Protein AF-A0A9D1GMZ9-F1 (afdb_monomer)

Structure (mmCIF, N/CA/C/O backbone):
data_AF-A0A9D1GMZ9-F1
#
_entry.id   AF-A0A9D1GMZ9-F1
#
loop_
_atom_site.group_PDB
_atom_site.id
_atom_site.type_symbol
_atom_site.label_atom_id
_atom_site.label_alt_id
_atom_site.label_comp_id
_atom_site.label_asym_id
_atom_site.label_entity_id
_atom_site.label_seq_id
_atom_site.pdbx_PDB_ins_code
_atom_site.Cartn_x
_atom_site.Cartn_y
_atom_site.Cartn_z
_atom_site.occupancy
_atom_site.B_iso_or_equiv
_atom_site.auth_seq_id
_atom_site.auth_comp_id
_atom_site.auth_asym_id
_atom_site.auth_atom_id
_atom_site.pdbx_PDB_model_num
ATOM 1 N N . MET A 1 1 ? 9.161 -14.771 -21.599 1.00 28.20 1 MET A N 1
ATOM 2 C CA . MET A 1 1 ? 7.718 -14.508 -21.400 1.00 28.20 1 MET A CA 1
ATOM 3 C C . MET A 1 1 ? 7.621 -14.020 -19.972 1.00 28.20 1 MET A C 1
ATOM 5 O O . MET A 1 1 ? 7.915 -14.810 -19.090 1.00 28.20 1 MET A O 1
ATOM 9 N N . ILE A 1 2 ? 7.397 -12.722 -19.760 1.00 29.70 2 ILE A N 1
ATOM 10 C CA . ILE A 1 2 ? 7.429 -12.129 -18.417 1.00 29.70 2 ILE A CA 1
ATOM 11 C C . ILE A 1 2 ? 6.260 -12.721 -17.637 1.00 29.70 2 ILE A C 1
ATOM 13 O O . ILE A 1 2 ? 5.105 -12.529 -18.015 1.00 29.70 2 ILE A O 1
ATOM 17 N N . LYS A 1 3 ? 6.568 -13.497 -16.604 1.00 34.81 3 LYS A N 1
ATOM 18 C CA . LYS A 1 3 ? 5.578 -13.982 -15.656 1.00 34.81 3 LYS A CA 1
ATOM 19 C C . LYS A 1 3 ? 5.470 -12.945 -14.537 1.00 34.81 3 LYS A C 1
ATOM 21 O O . LYS A 1 3 ? 6.472 -12.409 -14.068 1.00 34.81 3 LYS A O 1
ATOM 26 N N . THR A 1 4 ? 4.244 -12.568 -14.199 1.00 39.19 4 THR A N 1
ATOM 27 C CA . THR A 1 4 ? 3.963 -11.463 -13.281 1.00 39.19 4 THR A CA 1
ATOM 28 C C . THR A 1 4 ? 3.458 -12.016 -11.955 1.00 39.19 4 THR A C 1
ATOM 30 O O . THR A 1 4 ? 2.268 -12.330 -11.825 1.00 39.19 4 THR A O 1
ATOM 33 N N . LEU A 1 5 ? 4.332 -12.083 -10.949 1.00 45.47 5 LEU A N 1
ATOM 34 C CA . LEU A 1 5 ? 3.940 -12.473 -9.599 1.00 45.47 5 LEU A CA 1
ATOM 35 C C . LEU A 1 5 ? 3.398 -11.257 -8.857 1.00 45.47 5 LEU A C 1
ATOM 37 O O . LEU A 1 5 ? 4.082 -10.269 -8.622 1.00 45.47 5 LEU A O 1
ATOM 41 N N . LEU A 1 6 ? 2.140 -11.360 -8.467 1.00 42.34 6 LEU A N 1
ATOM 42 C CA . LEU A 1 6 ? 1.590 -10.544 -7.405 1.00 42.34 6 LEU A CA 1
ATOM 43 C C . LEU A 1 6 ? 1.647 -11.422 -6.164 1.00 42.34 6 LEU A C 1
ATOM 45 O O . LEU A 1 6 ? 0.920 -12.412 -6.072 1.00 42.34 6 LEU A O 1
ATOM 49 N N . LYS A 1 7 ? 2.549 -11.105 -5.237 1.00 42.84 7 LYS A N 1
ATOM 50 C CA . LYS A 1 7 ? 2.539 -11.758 -3.928 1.00 42.84 7 LYS A CA 1
ATOM 51 C C . LYS A 1 7 ? 1.500 -11.040 -3.081 1.00 42.84 7 LYS A C 1
ATOM 53 O O . LYS A 1 7 ? 1.809 -10.063 -2.406 1.00 42.84 7 LYS A O 1
ATOM 58 N N . ILE A 1 8 ? 0.261 -11.523 -3.143 1.00 39.78 8 ILE A N 1
ATOM 59 C CA . ILE A 1 8 ? -0.758 -11.168 -2.160 1.00 39.78 8 ILE A CA 1
ATOM 60 C C . ILE A 1 8 ? -0.439 -11.975 -0.909 1.00 39.78 8 ILE A C 1
ATOM 62 O O . ILE A 1 8 ? -0.833 -13.130 -0.771 1.00 39.78 8 ILE A O 1
ATOM 66 N N . ALA A 1 9 ? 0.301 -11.383 0.010 1.00 41.88 9 ALA A N 1
ATOM 67 C CA . ALA A 1 9 ? 0.231 -11.833 1.382 1.00 41.88 9 ALA A CA 1
ATOM 68 C C . ALA A 1 9 ? -0.863 -10.996 2.037 1.00 41.88 9 ALA A C 1
ATOM 70 O O . ALA A 1 9 ? -0.595 -9.967 2.655 1.00 41.88 9 ALA A O 1
ATOM 71 N N . VAL A 1 10 ? -2.120 -11.434 1.872 1.00 39.12 10 VAL A N 1
ATOM 72 C CA . VAL A 1 10 ? -3.189 -10.967 2.756 1.00 39.12 10 VAL A CA 1
ATOM 73 C C . VAL A 1 10 ? -2.700 -11.330 4.142 1.00 39.12 10 VAL A C 1
ATOM 75 O O . VAL A 1 10 ? -2.550 -12.510 4.468 1.00 39.12 10 VAL A O 1
ATOM 78 N N . ALA A 1 11 ? -2.341 -10.324 4.927 1.00 39.12 11 ALA A N 1
ATOM 79 C CA . ALA A 1 11 ? -1.897 -10.523 6.282 1.00 39.12 11 ALA A CA 1
ATOM 80 C C . ALA A 1 11 ? -3.118 -10.936 7.116 1.00 39.12 11 ALA A C 1
ATOM 82 O O . ALA A 1 11 ? -3.593 -10.208 7.975 1.00 39.12 11 ALA A O 1
ATOM 83 N N . VAL A 1 12 ? -3.533 -12.197 6.976 1.00 41.31 12 VAL A N 1
ATOM 84 C CA . VAL A 1 12 ? -4.265 -12.934 8.016 1.00 41.31 12 VAL A CA 1
ATOM 85 C C . VAL A 1 12 ? -3.439 -12.948 9.326 1.00 41.31 12 VAL A C 1
ATOM 87 O O . VAL A 1 12 ? -3.916 -13.321 10.394 1.00 41.31 12 VAL A O 1
ATOM 90 N N . ALA A 1 13 ? -2.197 -12.450 9.291 1.00 40.03 13 ALA A N 1
ATOM 91 C CA . ALA A 1 13 ? -1.394 -12.092 10.448 1.00 40.03 13 ALA A CA 1
ATOM 92 C C . ALA A 1 13 ? -2.031 -11.028 11.365 1.00 40.03 13 ALA A C 1
ATOM 94 O O . ALA A 1 13 ? -1.629 -10.977 12.528 1.00 40.03 13 ALA A O 1
ATOM 95 N N . ALA A 1 14 ? -3.038 -10.257 10.929 1.00 40.44 14 ALA A N 1
ATOM 96 C CA . ALA A 1 14 ? -3.791 -9.394 11.845 1.00 40.44 14 ALA A CA 1
ATOM 97 C C . ALA A 1 14 ? -4.569 -10.199 12.908 1.00 40.44 14 ALA A C 1
ATOM 99 O O . ALA A 1 14 ? -4.792 -9.698 14.004 1.00 40.44 14 ALA A O 1
ATOM 100 N N . VAL A 1 15 ? -4.912 -11.468 12.640 1.00 44.78 15 VAL A N 1
ATOM 101 C CA . VAL A 1 15 ? -5.595 -12.338 13.616 1.00 44.78 15 VAL A CA 1
ATOM 102 C C . VAL A 1 15 ? -4.604 -13.178 14.434 1.00 44.78 15 VAL A C 1
ATOM 104 O O . VAL A 1 15 ? -4.833 -13.414 15.617 1.00 44.78 15 VAL A O 1
ATOM 107 N N . PHE A 1 16 ? -3.475 -13.603 13.850 1.00 37.03 16 PHE A N 1
ATOM 108 C CA . PHE A 1 16 ? -2.564 -14.564 14.498 1.00 37.03 16 PHE A CA 1
ATOM 109 C C . PHE A 1 16 ? -1.350 -13.958 15.221 1.00 37.03 16 PHE A C 1
ATOM 111 O O . PHE A 1 16 ? -0.757 -14.641 16.054 1.00 37.03 16 PHE A O 1
ATOM 118 N N . SER A 1 17 ? -0.972 -12.700 14.954 1.00 36.84 17 SER A N 1
ATOM 119 C CA . SER A 1 17 ? 0.139 -12.034 15.670 1.00 36.84 17 SER A CA 1
ATOM 120 C C . SER A 1 17 ? -0.303 -11.223 16.897 1.00 36.84 17 SER A C 1
ATOM 122 O O . SER A 1 17 ? 0.537 -10.757 17.673 1.00 36.84 17 SER A O 1
ATOM 124 N N . LEU A 1 18 ? -1.615 -11.136 17.150 1.00 45.75 18 LEU A N 1
ATOM 125 C CA . LEU A 1 18 ? -2.177 -10.637 18.402 1.00 45.75 18 LEU A CA 1
ATOM 126 C C . LEU A 1 18 ? -1.974 -11.685 19.502 1.00 45.75 18 LEU A C 1
ATOM 128 O O . LEU A 1 18 ? -2.886 -12.413 19.889 1.00 45.75 18 LEU A O 1
ATOM 132 N N . ASN A 1 19 ? -0.763 -11.749 20.053 1.00 40.25 19 ASN A N 1
ATOM 133 C CA . ASN A 1 19 ? -0.569 -12.289 21.392 1.00 40.25 19 ASN A CA 1
ATOM 134 C C . ASN A 1 19 ? -1.420 -11.456 22.360 1.00 40.25 19 ASN A C 1
ATOM 136 O O . ASN A 1 19 ? -0.950 -10.449 22.876 1.00 40.25 19 ASN A O 1
ATOM 140 N N . SER A 1 20 ? -2.666 -11.859 22.621 1.00 43.62 20 SER A N 1
ATOM 141 C CA . SER A 1 20 ? -3.483 -11.459 23.783 1.00 43.62 20 SER A CA 1
ATOM 142 C C . SER A 1 20 ? -3.715 -9.958 24.052 1.00 43.62 20 SER A C 1
ATOM 144 O O . SER A 1 20 ? -4.357 -9.624 25.044 1.00 43.62 20 SER A O 1
ATOM 146 N N . CYS A 1 21 ? -3.243 -9.042 23.205 1.00 54.50 21 CYS A N 1
ATOM 147 C CA . CYS A 1 21 ? -3.464 -7.609 23.367 1.00 54.50 21 CYS A CA 1
ATOM 148 C C . CYS A 1 21 ? -4.838 -7.227 22.808 1.00 54.50 21 CYS A C 1
ATOM 150 O O . CYS A 1 21 ? -4.968 -6.726 21.695 1.00 54.50 21 CYS A O 1
ATOM 152 N N . ASP A 1 22 ? -5.850 -7.473 23.639 1.00 65.50 22 ASP A N 1
ATOM 153 C CA . ASP A 1 22 ? -6.999 -6.583 23.800 1.00 65.50 22 ASP A CA 1
ATOM 154 C C . ASP A 1 22 ? -7.799 -6.336 22.501 1.00 65.50 22 ASP A C 1
ATOM 156 O O . ASP A 1 22 ? -8.014 -5.201 22.076 1.00 65.50 22 ASP A O 1
ATOM 160 N N . MET A 1 23 ? -8.258 -7.418 21.854 1.00 70.88 23 MET A N 1
ATOM 161 C CA . MET A 1 23 ? -9.197 -7.338 20.717 1.00 70.88 23 MET A CA 1
ATOM 162 C C . MET A 1 23 ? -10.473 -6.545 21.059 1.00 70.88 23 MET A C 1
ATOM 164 O O . MET A 1 23 ? -11.048 -5.899 20.185 1.00 70.88 23 MET A O 1
ATOM 168 N N . ASP A 1 24 ? -10.857 -6.531 22.337 1.00 78.62 24 ASP A N 1
ATOM 169 C CA . ASP A 1 24 ? -12.006 -5.791 22.866 1.00 78.62 24 ASP A CA 1
ATOM 170 C C . ASP A 1 24 ? -11.681 -4.327 23.217 1.00 78.62 24 ASP A C 1
ATOM 172 O O . ASP A 1 24 ? -12.562 -3.589 23.664 1.00 78.62 24 ASP A O 1
ATOM 176 N N . MET A 1 25 ? -10.432 -3.871 23.038 1.00 83.69 25 MET A N 1
ATOM 177 C CA . MET A 1 25 ? -10.045 -2.500 23.367 1.00 83.69 25 MET A CA 1
ATOM 178 C C . MET A 1 25 ? -10.856 -1.520 22.527 1.00 83.69 25 MET A C 1
ATOM 180 O O . MET A 1 25 ? -10.694 -1.422 21.309 1.00 83.69 25 MET A O 1
ATOM 184 N N . TYR A 1 26 ? -11.720 -0.771 23.201 1.00 88.50 26 TYR A N 1
ATOM 185 C CA . TYR A 1 26 ? -12.546 0.236 22.565 1.00 88.50 26 TYR A CA 1
ATOM 186 C C . TYR A 1 26 ? -11.765 1.540 22.395 1.00 88.50 26 TYR A C 1
ATOM 188 O O . TYR A 1 26 ? -11.188 2.065 23.352 1.00 88.50 26 TYR A O 1
ATOM 196 N N . GLY A 1 27 ? -11.764 2.093 21.189 1.00 89.94 27 GLY A N 1
ATOM 197 C CA . GLY A 1 27 ? -11.071 3.338 20.891 1.00 89.94 27 GLY A CA 1
ATOM 198 C C . GLY A 1 27 ? -11.323 3.823 19.473 1.00 89.94 27 GLY A C 1
ATOM 199 O O . GLY A 1 27 ? -12.097 3.230 18.727 1.00 89.94 27 GLY A O 1
ATOM 200 N N . THR A 1 28 ? -10.660 4.919 19.116 1.00 92.50 28 THR A N 1
ATOM 201 C CA . THR A 1 28 ? -10.584 5.380 17.729 1.00 92.50 28 THR A CA 1
ATOM 202 C C . THR A 1 28 ? -9.282 4.884 17.119 1.00 92.50 28 THR A C 1
ATOM 204 O O . THR A 1 28 ? -8.206 5.104 17.681 1.00 92.50 28 THR A O 1
ATOM 207 N N . TYR A 1 29 ? -9.406 4.225 15.976 1.00 89.69 29 TYR A N 1
ATOM 208 C CA . TYR A 1 29 ? -8.326 3.686 15.171 1.00 89.69 29 TYR A CA 1
ATOM 209 C C . TYR A 1 29 ? -8.256 4.460 13.864 1.00 89.69 29 TYR A C 1
ATOM 211 O O . TYR A 1 29 ? -9.282 4.713 13.240 1.00 89.69 29 TYR A O 1
ATOM 219 N N . THR A 1 30 ? -7.054 4.847 13.464 1.00 91.19 30 THR A N 1
ATOM 220 C CA . THR A 1 30 ? -6.781 5.573 12.223 1.00 91.19 30 THR A CA 1
ATOM 221 C C . THR A 1 30 ? -6.057 4.660 11.252 1.00 91.19 30 THR A C 1
ATOM 223 O O . THR A 1 30 ? -5.102 3.988 11.651 1.00 91.19 30 THR A O 1
ATOM 226 N N . PHE A 1 31 ? -6.462 4.679 9.991 1.00 88.69 31 PHE A N 1
ATOM 227 C CA . PHE A 1 31 ? -5.824 3.923 8.923 1.00 88.69 31 PHE A CA 1
ATOM 228 C C . PHE A 1 31 ? -4.919 4.844 8.117 1.00 88.69 31 PHE A C 1
ATOM 230 O O . PHE A 1 31 ? -5.287 5.973 7.796 1.00 88.69 31 PHE A O 1
ATOM 237 N N . SER A 1 32 ? -3.719 4.363 7.824 1.00 87.94 32 SER A N 1
ATOM 238 C CA . SER A 1 32 ? -2.746 5.047 6.989 1.00 87.94 32 SER A CA 1
ATOM 239 C C . SER A 1 32 ? -2.201 4.105 5.932 1.00 87.94 32 SER A C 1
ATOM 241 O O . SER A 1 32 ? -2.067 2.896 6.138 1.00 87.94 32 SER A O 1
ATOM 243 N N . HIS A 1 33 ? -1.868 4.685 4.790 1.00 87.00 33 HIS A N 1
ATOM 244 C CA . HIS A 1 33 ? -1.317 3.980 3.648 1.00 87.00 33 HIS A CA 1
ATOM 245 C C . HIS A 1 33 ? 0.160 4.333 3.530 1.00 87.00 33 HIS A C 1
ATOM 247 O O . HIS A 1 33 ? 0.559 5.474 3.769 1.00 87.00 33 HIS A O 1
ATOM 253 N N . SER A 1 34 ? 0.988 3.359 3.182 1.00 85.25 34 SER A N 1
ATOM 254 C CA . SER A 1 34 ? 2.386 3.606 2.857 1.00 85.25 34 SER A CA 1
ATOM 255 C C . SER A 1 34 ? 2.788 2.836 1.616 1.00 85.25 34 SER A C 1
ATOM 257 O O . SER A 1 34 ? 2.431 1.674 1.437 1.00 85.25 34 SER A O 1
ATOM 259 N N . ILE A 1 35 ? 3.535 3.511 0.750 1.00 87.12 35 ILE A N 1
ATOM 260 C CA . ILE A 1 35 ? 4.098 2.938 -0.465 1.00 87.12 35 ILE A CA 1
ATOM 261 C C . ILE A 1 35 ? 5.610 3.040 -0.350 1.00 87.12 35 ILE A C 1
ATOM 263 O O . ILE A 1 35 ? 6.154 4.100 -0.048 1.00 87.12 35 ILE A O 1
ATOM 267 N N . VAL A 1 36 ? 6.284 1.917 -0.555 1.00 87.06 36 VAL A N 1
ATOM 268 C CA . VAL A 1 36 ? 7.737 1.811 -0.494 1.00 87.06 36 VAL A CA 1
ATOM 269 C C . VAL A 1 36 ? 8.228 1.282 -1.826 1.00 87.06 36 VAL A C 1
ATOM 271 O O . VAL A 1 36 ? 7.947 0.141 -2.191 1.00 87.06 36 VAL A O 1
ATOM 274 N N . TYR A 1 37 ? 8.979 2.114 -2.536 1.00 87.38 37 TYR A N 1
ATOM 275 C CA . TYR A 1 37 ? 9.753 1.711 -3.698 1.00 87.38 37 TYR A CA 1
ATOM 276 C C . TYR A 1 37 ? 11.156 1.288 -3.258 1.00 87.38 37 TYR A C 1
ATOM 278 O O . TYR A 1 37 ? 11.806 1.999 -2.488 1.00 87.38 37 TYR A O 1
ATOM 286 N N . SER A 1 38 ? 11.625 0.124 -3.705 1.00 84.12 38 SER A N 1
ATOM 287 C CA . SER A 1 38 ? 12.927 -0.402 -3.290 1.00 84.12 38 SER A CA 1
ATOM 288 C C . SER A 1 38 ? 13.643 -1.154 -4.405 1.00 84.12 38 SER A C 1
ATOM 290 O O . SER A 1 38 ? 13.024 -1.901 -5.160 1.00 84.12 38 SER A O 1
ATOM 292 N N . HIS A 1 39 ? 14.967 -1.018 -4.425 1.00 81.06 39 HIS A N 1
ATOM 293 C CA . HIS A 1 39 ? 15.870 -1.764 -5.294 1.00 81.06 39 HIS A CA 1
ATOM 294 C C . HIS A 1 39 ? 16.397 -3.008 -4.555 1.00 81.06 39 HIS A C 1
ATOM 296 O O . HIS A 1 39 ? 16.933 -2.905 -3.453 1.00 81.06 39 HIS A O 1
ATOM 302 N N . LEU A 1 40 ? 16.221 -4.189 -5.145 1.00 72.56 40 LEU A N 1
ATOM 303 C CA . LEU A 1 40 ? 16.450 -5.510 -4.549 1.00 72.56 40 LEU A CA 1
ATOM 304 C C . LEU A 1 40 ? 17.911 -5.982 -4.577 1.00 72.56 40 LEU A C 1
ATOM 306 O O . LEU A 1 40 ? 18.230 -6.987 -3.944 1.00 72.56 40 LEU A O 1
ATOM 310 N N . SER A 1 41 ? 18.798 -5.323 -5.322 1.00 64.12 41 SER A N 1
ATOM 311 C CA . SER A 1 41 ? 20.237 -5.619 -5.321 1.00 64.12 41 SER A CA 1
ATOM 312 C C . SER A 1 41 ? 21.037 -4.415 -4.822 1.00 64.12 41 SER A C 1
ATOM 314 O O . SER A 1 41 ? 21.092 -3.361 -5.459 1.00 64.12 41 SER A O 1
ATOM 316 N N . GLU A 1 42 ? 21.681 -4.572 -3.665 1.00 51.53 42 GLU A N 1
ATOM 317 C CA . GLU A 1 42 ? 22.753 -3.679 -3.231 1.00 51.53 42 GLU A CA 1
ATOM 318 C C . GLU A 1 42 ? 24.015 -4.018 -4.038 1.00 51.53 42 GLU A C 1
ATOM 320 O O . GLU A 1 42 ? 24.700 -4.996 -3.748 1.00 51.53 42 GLU A O 1
ATOM 325 N N . GLY A 1 43 ? 24.321 -3.224 -5.069 1.00 52.88 43 GLY A N 1
ATOM 326 C CA . GLY A 1 43 ? 25.618 -3.283 -5.751 1.00 52.88 43 GLY A CA 1
ATOM 327 C C . GLY A 1 43 ? 25.576 -3.561 -7.256 1.00 52.88 43 GLY A C 1
ATOM 328 O O . GLY A 1 43 ? 25.747 -4.684 -7.705 1.00 52.88 43 GLY A O 1
ATOM 329 N N . GLN A 1 44 ? 25.505 -2.466 -8.013 1.00 52.12 44 GLN A N 1
ATOM 330 C CA . GLN A 1 44 ? 26.254 -2.193 -9.253 1.00 52.12 44 GLN A CA 1
ATOM 331 C C . GLN A 1 44 ? 25.826 -2.723 -10.633 1.00 52.12 44 GLN A C 1
ATOM 333 O O . GLN A 1 44 ? 26.300 -2.130 -11.600 1.00 52.12 44 GLN A O 1
ATOM 338 N N . GLU A 1 45 ? 24.905 -3.670 -10.804 1.00 54.34 45 GLU A N 1
ATOM 339 C CA . GLU A 1 45 ? 24.341 -3.944 -12.145 1.00 54.34 45 GLU A CA 1
ATOM 340 C C . GLU A 1 45 ? 22.862 -3.541 -12.205 1.00 54.34 45 GLU A C 1
ATOM 342 O O . GLU A 1 45 ? 22.053 -4.014 -11.413 1.00 54.34 45 GLU A O 1
ATOM 347 N N . GLY A 1 46 ? 22.528 -2.608 -13.108 1.00 57.16 46 GLY A N 1
ATOM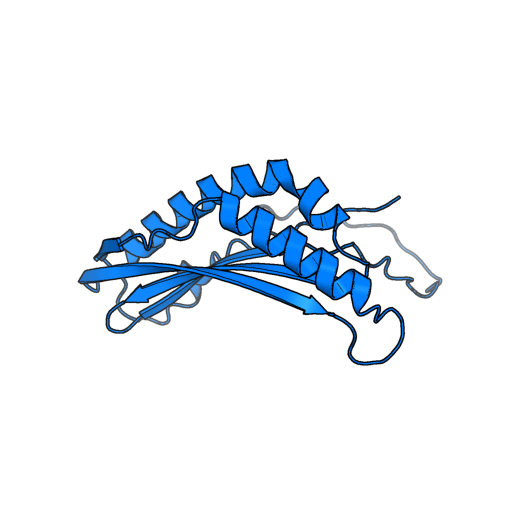 348 C CA . GLY A 1 46 ? 21.154 -2.135 -13.344 1.00 57.16 46 GLY A CA 1
ATOM 349 C C . GLY A 1 46 ? 20.765 -0.800 -12.693 1.00 57.16 46 GLY A C 1
ATOM 350 O O . GLY A 1 46 ? 19.688 -0.294 -12.985 1.00 57.16 46 GLY A O 1
ATOM 351 N N . TYR A 1 47 ? 21.633 -0.183 -11.876 1.00 64.06 47 TYR A N 1
ATOM 352 C CA . TYR A 1 47 ? 21.353 1.134 -11.282 1.00 64.06 47 TYR A CA 1
ATOM 353 C C . TYR A 1 47 ? 21.400 2.241 -12.346 1.00 64.06 47 TYR A C 1
ATOM 355 O O . TYR A 1 47 ? 22.453 2.822 -12.623 1.00 64.06 47 TYR A O 1
ATOM 363 N N . ASP A 1 48 ? 20.247 2.539 -12.936 1.00 77.50 48 ASP A N 1
ATOM 364 C CA . ASP A 1 48 ? 20.036 3.712 -13.775 1.00 77.50 48 ASP A CA 1
ATOM 365 C C . ASP A 1 48 ? 19.244 4.758 -12.990 1.00 77.50 48 ASP A C 1
ATOM 367 O O . ASP A 1 48 ? 18.039 4.643 -12.765 1.00 77.50 48 ASP A O 1
ATOM 371 N N . LYS A 1 49 ? 19.947 5.814 -12.576 1.00 79.75 49 LYS A N 1
ATOM 372 C CA . LYS A 1 49 ? 19.363 6.920 -11.818 1.00 79.75 49 LYS A CA 1
ATOM 373 C C . LYS A 1 49 ? 18.177 7.567 -12.548 1.00 79.75 49 LYS A C 1
ATOM 375 O O . LYS A 1 49 ? 17.212 7.939 -11.890 1.00 79.75 49 LYS A O 1
ATOM 380 N N . ASN A 1 50 ? 18.237 7.695 -13.875 1.00 84.50 50 ASN A N 1
ATOM 381 C CA . ASN A 1 50 ? 17.170 8.346 -14.638 1.00 84.50 50 ASN A CA 1
ATOM 382 C C . ASN A 1 50 ? 15.914 7.469 -14.686 1.00 84.50 50 ASN A C 1
ATOM 384 O O . ASN A 1 50 ? 14.803 7.984 -14.592 1.00 84.50 50 ASN A O 1
ATOM 388 N N . HIS A 1 51 ? 16.093 6.149 -14.807 1.00 86.25 51 HIS A N 1
ATOM 389 C CA . HIS A 1 51 ? 14.997 5.181 -14.729 1.00 86.25 51 HIS A CA 1
ATOM 390 C C . HIS A 1 51 ? 14.344 5.187 -13.343 1.00 86.25 51 HIS A C 1
ATOM 392 O O . HIS A 1 51 ? 13.122 5.247 -13.245 1.00 86.25 51 HIS A O 1
ATOM 398 N N . ILE A 1 52 ? 15.148 5.200 -12.276 1.00 84.19 52 ILE A N 1
ATOM 399 C CA . ILE A 1 52 ? 14.665 5.248 -10.888 1.00 84.19 52 ILE A CA 1
ATOM 400 C C . ILE A 1 52 ? 13.842 6.513 -10.622 1.00 84.19 52 ILE A C 1
ATOM 402 O O . ILE A 1 52 ? 12.757 6.421 -10.054 1.00 84.19 52 ILE A O 1
ATOM 406 N N . GLU A 1 53 ? 14.336 7.685 -11.034 1.00 86.25 53 GLU A N 1
ATOM 407 C CA . GLU A 1 53 ? 13.611 8.951 -10.865 1.00 86.25 53 GLU A CA 1
ATOM 408 C C . GLU A 1 53 ? 12.288 8.932 -11.648 1.00 86.25 53 GLU A C 1
ATOM 410 O O . GLU A 1 53 ? 11.237 9.194 -11.067 1.00 86.25 53 GLU A O 1
ATOM 415 N N . ALA A 1 54 ? 12.309 8.518 -12.920 1.00 88.38 54 ALA A N 1
ATOM 416 C CA . ALA A 1 54 ? 11.101 8.429 -13.743 1.00 88.38 54 ALA A CA 1
ATOM 417 C C . ALA A 1 54 ? 10.071 7.425 -13.193 1.00 88.38 54 ALA A C 1
ATOM 419 O O . ALA A 1 54 ? 8.868 7.687 -13.212 1.00 88.38 54 ALA A O 1
ATOM 420 N N . THR A 1 55 ? 10.537 6.285 -12.682 1.00 87.88 55 THR A N 1
ATOM 421 C CA . THR A 1 55 ? 9.686 5.254 -12.075 1.00 87.88 55 THR A CA 1
ATOM 422 C C . THR A 1 55 ? 9.074 5.751 -10.771 1.00 87.88 55 THR A C 1
ATOM 424 O O . THR A 1 55 ? 7.871 5.597 -10.571 1.00 87.88 55 THR A O 1
ATOM 427 N N . SER A 1 56 ? 9.862 6.411 -9.914 1.00 86.50 56 SER A N 1
ATOM 428 C CA . SER A 1 56 ? 9.362 7.026 -8.679 1.00 86.50 56 SER A CA 1
ATOM 429 C C . SER A 1 56 ? 8.286 8.069 -8.977 1.00 86.50 56 SER A C 1
ATOM 431 O O . SER A 1 56 ? 7.211 8.002 -8.392 1.00 86.50 56 SER A O 1
ATOM 433 N N . GLU A 1 57 ? 8.518 8.971 -9.936 1.00 90.19 57 GLU A N 1
ATOM 434 C CA . GLU A 1 57 ? 7.533 9.982 -10.347 1.00 90.19 57 GLU A CA 1
ATOM 435 C C . GLU A 1 57 ? 6.244 9.350 -10.902 1.00 90.19 57 GLU A C 1
ATOM 437 O O . GLU A 1 57 ? 5.137 9.795 -10.588 1.00 90.19 57 GLU A O 1
ATOM 442 N N . ALA A 1 58 ? 6.364 8.294 -11.714 1.00 90.38 58 ALA A N 1
ATOM 443 C CA . ALA A 1 58 ? 5.215 7.587 -12.275 1.00 90.38 58 ALA A CA 1
ATOM 444 C C . ALA A 1 58 ? 4.388 6.867 -11.197 1.00 90.38 58 ALA A C 1
ATOM 446 O O . ALA A 1 58 ? 3.154 6.899 -11.250 1.00 90.38 58 ALA A O 1
ATOM 447 N N . LEU A 1 59 ? 5.051 6.246 -10.216 1.00 89.12 59 LEU A N 1
ATOM 448 C CA . LEU A 1 59 ? 4.400 5.597 -9.079 1.00 89.12 59 LEU A CA 1
ATOM 449 C C . LEU A 1 59 ? 3.753 6.631 -8.151 1.00 89.12 59 LEU A C 1
ATOM 451 O O . LEU A 1 59 ? 2.588 6.469 -7.799 1.00 89.12 59 LEU A O 1
ATOM 455 N N . GLU A 1 60 ? 4.453 7.713 -7.803 1.00 87.56 60 GLU A N 1
ATOM 456 C CA . GLU A 1 60 ? 3.907 8.809 -6.989 1.00 87.56 60 GLU A CA 1
ATOM 457 C C . GLU A 1 60 ? 2.649 9.402 -7.621 1.00 87.56 60 GLU A C 1
ATOM 459 O O . GLU A 1 60 ? 1.640 9.581 -6.940 1.00 87.56 60 GLU A O 1
ATOM 464 N N . LYS A 1 61 ? 2.672 9.641 -8.936 1.00 89.25 61 LYS A N 1
ATOM 465 C CA . LYS A 1 61 ? 1.496 10.117 -9.662 1.00 89.25 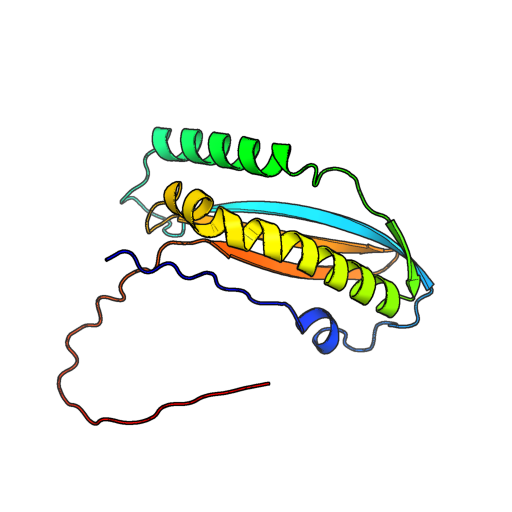61 LYS A CA 1
ATOM 466 C C . LYS A 1 61 ? 0.348 9.107 -9.613 1.00 89.25 61 LYS A C 1
ATOM 468 O O . LYS A 1 61 ? -0.771 9.491 -9.289 1.00 89.25 61 LYS A O 1
ATOM 473 N N . TYR A 1 62 ? 0.618 7.838 -9.924 1.00 88.25 62 TYR A N 1
ATOM 474 C CA . TYR A 1 62 ? -0.400 6.785 -9.923 1.00 88.25 62 TYR A CA 1
ATOM 475 C C . TYR A 1 62 ? -1.075 6.645 -8.553 1.00 88.25 62 TYR A C 1
ATOM 477 O O . TYR A 1 62 ? -2.299 6.669 -8.458 1.00 88.25 62 TYR A O 1
ATOM 485 N N . PHE A 1 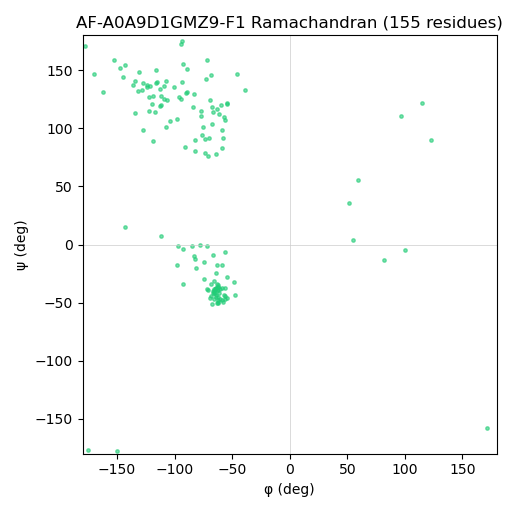63 ? -0.289 6.552 -7.479 1.00 85.25 63 PHE A N 1
ATOM 486 C CA . PHE A 1 63 ? -0.838 6.390 -6.137 1.00 85.25 63 PHE A CA 1
ATOM 487 C C . PHE A 1 63 ? -1.461 7.672 -5.574 1.00 85.25 63 PHE A C 1
ATOM 489 O O . PHE A 1 63 ? -2.425 7.579 -4.816 1.00 85.25 63 PHE A O 1
ATOM 496 N N . GLY A 1 64 ? -0.969 8.853 -5.963 1.00 82.38 64 GLY A N 1
ATOM 497 C CA . GLY A 1 64 ? -1.586 10.132 -5.605 1.00 82.38 64 GLY A CA 1
ATOM 498 C C . GLY A 1 64 ? -2.968 10.331 -6.238 1.00 82.38 64 GLY A C 1
ATOM 499 O O . GLY A 1 64 ? -3.845 10.935 -5.629 1.00 82.38 64 GLY A O 1
ATOM 500 N N . GLU A 1 65 ? -3.205 9.780 -7.433 1.00 82.81 65 GLU A N 1
ATOM 501 C CA . GLU A 1 65 ? -4.517 9.816 -8.102 1.00 82.81 65 GLU A CA 1
ATOM 502 C C . GLU A 1 65 ? -5.548 8.856 -7.479 1.00 82.81 65 GLU A C 1
ATOM 504 O O . GLU A 1 65 ? -6.745 9.005 -7.719 1.00 82.81 65 GLU A O 1
ATOM 509 N N . LEU A 1 66 ? -5.122 7.892 -6.655 1.00 74.50 66 LEU A N 1
ATOM 510 C CA . LEU A 1 66 ? -6.024 6.940 -5.995 1.00 74.50 66 LEU A CA 1
ATOM 511 C C . LEU A 1 66 ? -6.754 7.517 -4.771 1.00 74.50 66 LEU A C 1
ATOM 513 O O . LEU A 1 66 ? -7.540 6.793 -4.157 1.00 74.50 66 LEU A O 1
ATOM 517 N N . GLU A 1 67 ? -6.508 8.789 -4.426 1.00 68.75 67 GLU A N 1
ATOM 518 C CA . GLU A 1 67 ? -7.116 9.496 -3.285 1.00 68.75 67 GLU A CA 1
ATOM 519 C C . GLU A 1 67 ? -6.992 8.711 -1.962 1.00 68.75 67 GLU A C 1
ATOM 521 O O . GLU A 1 67 ? -7.866 8.744 -1.100 1.00 68.75 67 GLU A O 1
ATOM 526 N N . LEU A 1 68 ? -5.870 8.007 -1.778 1.00 72.00 68 LEU A N 1
ATOM 527 C CA . LEU A 1 68 ? -5.556 7.254 -0.554 1.00 72.00 68 LEU A CA 1
ATOM 528 C C . LEU A 1 68 ? -5.218 8.170 0.639 1.00 72.00 68 LEU A C 1
ATOM 530 O O . LEU A 1 68 ? -4.925 7.687 1.727 1.00 72.00 68 LEU A O 1
ATOM 534 N N . ASP A 1 69 ? -5.221 9.486 0.436 1.00 60.22 69 ASP A N 1
ATOM 535 C CA . ASP A 1 69 ? -4.725 10.473 1.394 1.00 60.22 69 ASP A CA 1
ATOM 536 C C . ASP A 1 69 ? -5.739 10.864 2.470 1.00 60.22 69 ASP A C 1
ATOM 538 O O . ASP A 1 69 ? -5.361 11.544 3.425 1.00 60.22 69 ASP A O 1
ATOM 542 N N . GLU A 1 70 ? -7.009 10.460 2.362 1.00 63.72 70 GLU A N 1
ATOM 543 C CA . GLU A 1 70 ? -7.968 10.726 3.432 1.00 63.72 70 GLU A CA 1
ATOM 544 C C . GLU A 1 70 ? -7.744 9.749 4.597 1.00 63.72 70 GLU A C 1
ATOM 546 O O . GLU A 1 70 ? -8.026 8.554 4.469 1.00 63.72 70 GLU A O 1
ATOM 551 N N . PRO A 1 71 ? -7.252 10.222 5.763 1.00 64.69 71 PRO A N 1
ATOM 552 C CA . PRO A 1 71 ? -7.043 9.355 6.908 1.00 64.69 71 PRO A CA 1
ATOM 553 C C . PRO A 1 71 ? -8.400 8.878 7.420 1.00 64.69 71 PRO A C 1
ATOM 555 O O . PRO A 1 71 ? -9.136 9.607 8.091 1.00 64.69 71 PRO A O 1
ATOM 558 N N . MET A 1 72 ? -8.739 7.629 7.116 1.00 82.25 72 MET A N 1
ATOM 559 C CA . MET A 1 72 ? -9.970 7.037 7.614 1.00 82.25 72 MET A CA 1
ATOM 560 C C . MET A 1 72 ? -9.826 6.732 9.094 1.00 82.25 72 MET A C 1
ATOM 562 O O . MET A 1 72 ? -8.775 6.303 9.573 1.00 82.25 72 MET A O 1
ATOM 566 N N . SER A 1 73 ? -10.912 6.939 9.826 1.00 89.19 73 SER A N 1
ATOM 567 C CA . SER A 1 73 ? -10.978 6.636 11.247 1.00 89.19 73 SER A CA 1
ATOM 568 C C . SER A 1 73 ? -12.185 5.762 11.537 1.00 89.19 73 SER A C 1
ATOM 570 O O . SER A 1 73 ? -13.273 6.008 11.022 1.00 89.19 73 SER A O 1
ATOM 572 N N . PHE A 1 74 ? -12.000 4.779 12.406 1.00 90.12 74 PHE A N 1
ATOM 573 C CA . PHE A 1 74 ? -13.057 3.914 12.909 1.00 90.12 74 PHE A CA 1
ATOM 574 C C . PHE A 1 74 ? -13.080 3.976 14.435 1.00 90.12 74 PHE A C 1
ATOM 576 O O . PHE A 1 74 ? -12.031 3.903 15.074 1.00 90.12 74 PHE A O 1
ATOM 583 N N . THR A 1 75 ? -14.264 4.094 15.034 1.00 92.69 75 THR A N 1
ATOM 584 C CA . THR A 1 75 ? -14.429 4.030 16.491 1.00 92.69 75 THR A CA 1
ATOM 585 C C . THR A 1 75 ? -15.195 2.771 16.859 1.00 92.69 75 THR A C 1
ATOM 587 O O . THR A 1 75 ? -16.347 2.613 16.468 1.00 92.69 75 THR A O 1
ATOM 590 N N . GLY A 1 76 ? -14.567 1.906 17.647 1.00 91.06 76 GLY A N 1
ATOM 591 C CA . GLY A 1 76 ? -15.129 0.629 18.064 1.00 91.06 76 GLY A CA 1
ATOM 592 C C . GLY A 1 76 ? -14.085 -0.210 18.780 1.00 91.06 76 GLY A C 1
ATOM 593 O O . GLY A 1 76 ? -13.101 0.322 19.300 1.00 91.06 76 GLY A O 1
ATOM 594 N N . THR A 1 77 ? -14.292 -1.518 18.815 1.00 89.62 77 THR A N 1
ATOM 595 C CA . THR A 1 77 ? -13.283 -2.459 19.308 1.00 89.62 77 THR A CA 1
ATOM 596 C C . THR A 1 77 ? -12.122 -2.592 18.322 1.00 89.62 77 THR A C 1
ATOM 598 O O . THR A 1 77 ? -12.251 -2.315 17.128 1.00 89.62 77 THR A O 1
ATOM 601 N N . HIS A 1 78 ? -10.970 -3.040 18.817 1.00 86.19 78 HIS A N 1
ATOM 602 C CA . HIS A 1 78 ? -9.799 -3.317 17.989 1.00 86.19 78 HIS A CA 1
ATOM 603 C C . HIS A 1 78 ? -10.107 -4.366 16.907 1.00 86.19 78 HIS A C 1
ATOM 605 O O . HIS A 1 78 ? -9.650 -4.236 15.773 1.00 86.19 78 HIS A O 1
ATOM 611 N N . TYR A 1 79 ? -10.919 -5.372 17.241 1.00 84.25 79 TYR A N 1
ATOM 612 C CA . TYR A 1 79 ? -11.382 -6.388 16.299 1.00 84.25 79 TYR A CA 1
ATOM 613 C C . TYR A 1 79 ? -12.242 -5.803 15.174 1.00 84.25 79 TYR A C 1
ATOM 615 O O . TYR A 1 79 ? -11.961 -6.047 14.003 1.00 84.25 79 TYR A O 1
ATOM 623 N N . GLU A 1 80 ? -13.253 -4.998 15.512 1.00 87.69 80 GLU A N 1
ATOM 624 C CA . GLU A 1 80 ? -14.107 -4.337 14.515 1.00 87.69 80 GLU A CA 1
ATOM 625 C C . GLU A 1 80 ? -13.299 -3.377 13.634 1.00 87.69 80 GL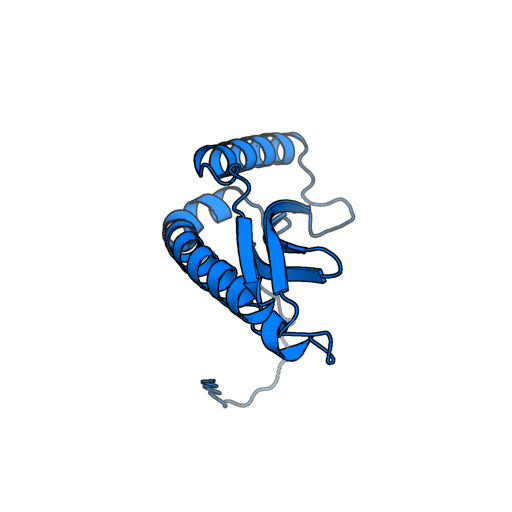U A C 1
ATOM 627 O O . GLU A 1 80 ? -13.529 -3.306 12.431 1.00 87.69 80 GLU A O 1
ATOM 632 N N . ALA A 1 81 ? -12.305 -2.688 14.202 1.00 89.12 81 ALA A N 1
ATOM 633 C CA . ALA A 1 81 ? -11.398 -1.842 13.436 1.00 89.12 81 ALA A CA 1
ATOM 634 C C . ALA A 1 81 ? -10.550 -2.660 12.447 1.00 89.12 81 ALA A C 1
ATOM 636 O O . ALA A 1 81 ? -10.417 -2.282 11.286 1.00 89.12 81 ALA A O 1
ATOM 637 N N . ALA A 1 82 ? -10.014 -3.808 12.871 1.00 85.31 82 ALA A N 1
ATOM 638 C CA . ALA A 1 82 ? -9.267 -4.693 11.981 1.00 85.31 82 ALA A CA 1
ATOM 639 C C . ALA A 1 82 ? -10.149 -5.255 10.850 1.00 85.31 82 ALA A C 1
ATOM 641 O O . ALA A 1 82 ? -9.696 -5.318 9.708 1.00 85.31 82 ALA A O 1
ATOM 642 N N . GLN A 1 83 ? -11.407 -5.612 11.142 1.00 84.38 83 GLN A N 1
ATOM 643 C CA . GLN A 1 83 ? -12.383 -6.017 10.123 1.00 84.38 83 GLN A CA 1
ATOM 644 C C . GLN A 1 83 ? -12.678 -4.883 9.140 1.00 84.38 83 GLN A C 1
ATOM 646 O O . GLN A 1 83 ? -12.538 -5.078 7.938 1.00 84.38 83 GLN A O 1
ATOM 651 N N . TYR A 1 84 ? -12.992 -3.690 9.649 1.00 86.38 84 TYR A N 1
ATOM 652 C CA . TYR A 1 84 ? -13.235 -2.502 8.832 1.00 86.38 84 TYR A CA 1
ATOM 653 C C . TYR A 1 84 ? -12.057 -2.205 7.891 1.00 86.38 84 TYR A C 1
ATOM 655 O O . TYR A 1 84 ? -12.248 -1.976 6.699 1.00 86.38 84 TYR A O 1
ATOM 663 N N . GLY A 1 85 ? -10.824 -2.259 8.408 1.00 85.69 85 GLY A N 1
ATOM 664 C CA . GLY A 1 85 ? -9.622 -2.090 7.593 1.00 85.69 85 GLY A CA 1
ATOM 665 C C . GLY A 1 85 ? -9.452 -3.192 6.546 1.00 85.69 85 GLY A C 1
ATOM 666 O O . GLY A 1 85 ? -9.019 -2.910 5.433 1.00 85.69 85 GLY A O 1
ATOM 667 N N . SER A 1 86 ? -9.793 -4.440 6.879 1.00 83.62 86 SER A N 1
ATOM 668 C CA . SER A 1 86 ? -9.721 -5.569 5.946 1.00 83.62 86 SER A CA 1
ATOM 669 C C . SER A 1 86 ? -10.726 -5.442 4.801 1.00 83.62 86 SER A C 1
ATOM 671 O O . SER A 1 86 ? -10.365 -5.713 3.657 1.00 83.62 86 SER A O 1
ATOM 673 N N . ASP A 1 87 ? -11.960 -5.022 5.086 1.00 83.38 87 ASP A N 1
ATOM 674 C CA . ASP A 1 87 ? -12.985 -4.790 4.063 1.00 83.38 87 ASP A CA 1
ATOM 675 C C . ASP A 1 87 ? -12.533 -3.676 3.110 1.00 83.38 87 ASP A C 1
ATOM 677 O O . ASP A 1 87 ? -12.536 -3.847 1.892 1.00 83.38 87 ASP A O 1
ATOM 681 N N . PHE A 1 88 ? -12.011 -2.576 3.660 1.00 81.00 88 PHE A N 1
ATOM 682 C CA . PHE A 1 88 ? -11.468 -1.484 2.856 1.00 81.00 88 PHE A CA 1
ATOM 683 C C . PHE A 1 88 ? -10.240 -1.901 2.023 1.00 81.00 88 PHE A C 1
ATOM 685 O O . PHE A 1 88 ? -10.081 -1.489 0.872 1.00 81.00 88 PHE A O 1
ATOM 692 N N . LEU A 1 89 ? -9.368 -2.754 2.572 1.00 83.19 89 LEU A N 1
ATOM 693 C CA . LEU A 1 89 ? -8.233 -3.316 1.838 1.00 83.19 89 LEU A CA 1
ATOM 694 C C . LEU A 1 89 ? -8.699 -4.183 0.659 1.00 83.19 89 LEU A C 1
ATOM 696 O O . LEU A 1 89 ? -8.030 -4.191 -0.374 1.00 83.19 89 LEU A O 1
ATOM 700 N N . SER A 1 90 ? -9.831 -4.880 0.790 1.00 80.88 90 SER A N 1
ATOM 701 C CA . SER A 1 90 ? -10.422 -5.669 -0.296 1.00 80.88 90 SER A CA 1
ATOM 702 C C . SER A 1 90 ? -10.880 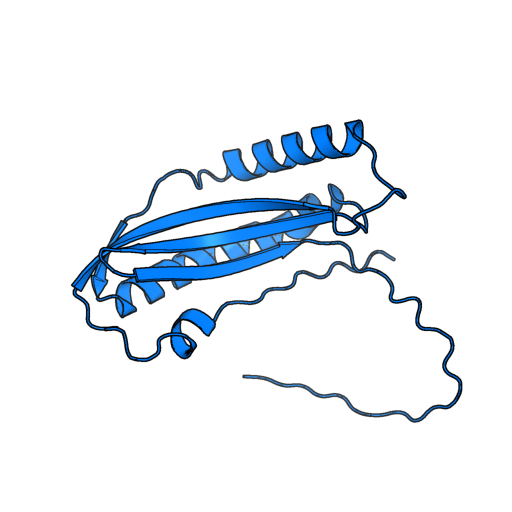-4.787 -1.461 1.00 80.88 90 SER A C 1
ATOM 704 O O . SER A 1 90 ? -10.611 -5.117 -2.614 1.00 80.88 90 SER A O 1
ATOM 706 N N . ASP A 1 91 ? -11.496 -3.638 -1.184 1.00 80.25 91 ASP A N 1
ATOM 707 C CA . ASP A 1 91 ? -11.909 -2.693 -2.232 1.00 80.25 91 ASP A CA 1
ATOM 708 C C . ASP A 1 91 ? -10.697 -2.102 -2.975 1.00 80.25 91 ASP A C 1
ATOM 710 O O . ASP A 1 91 ? -10.704 -1.924 -4.196 1.00 80.25 91 ASP A O 1
ATOM 714 N N . ILE A 1 92 ? -9.618 -1.815 -2.240 1.00 81.19 92 ILE A N 1
ATOM 715 C CA . ILE A 1 92 ? -8.348 -1.359 -2.819 1.00 81.19 92 ILE A CA 1
ATOM 716 C C . ILE A 1 92 ? -7.702 -2.458 -3.664 1.00 81.19 92 ILE A C 1
ATOM 718 O O . ILE A 1 92 ? -7.171 -2.178 -4.741 1.00 81.19 92 ILE A O 1
ATOM 722 N N . PHE A 1 93 ? -7.759 -3.703 -3.195 1.00 81.69 93 PHE A N 1
ATOM 723 C CA . PHE A 1 93 ? -7.205 -4.849 -3.898 1.00 81.69 93 PHE A CA 1
ATOM 724 C C . PHE A 1 93 ? -7.795 -5.005 -5.303 1.00 81.69 93 PHE A C 1
ATOM 726 O O . PHE A 1 93 ? -7.043 -5.201 -6.252 1.00 81.69 93 PHE A O 1
ATOM 733 N N . GLU A 1 94 ? -9.110 -4.850 -5.472 1.00 80.88 94 GLU A N 1
ATOM 734 C CA . GLU A 1 94 ? -9.741 -4.964 -6.794 1.00 80.88 94 GLU A CA 1
ATOM 735 C C . GLU A 1 94 ? -9.213 -3.925 -7.798 1.00 80.88 94 GLU A C 1
ATOM 737 O O . GLU A 1 94 ? -8.985 -4.250 -8.967 1.00 80.88 94 GLU A O 1
ATOM 742 N N . LYS A 1 95 ? -8.954 -2.689 -7.346 1.00 81.31 95 LYS A N 1
ATOM 743 C CA . LYS A 1 95 ? -8.330 -1.644 -8.180 1.00 81.31 95 LYS A CA 1
ATOM 744 C C . LYS A 1 95 ? -6.893 -2.014 -8.544 1.00 81.31 95 LYS A C 1
ATOM 746 O O . LYS A 1 95 ? -6.494 -1.944 -9.704 1.00 81.31 95 LYS A O 1
ATOM 751 N N . PHE A 1 96 ? -6.131 -2.457 -7.552 1.00 84.25 96 PHE A N 1
ATOM 752 C CA . PHE A 1 96 ? -4.750 -2.892 -7.717 1.00 84.25 96 PHE A CA 1
ATOM 753 C C . PHE A 1 96 ? -4.593 -4.097 -8.646 1.00 84.25 96 PHE A C 1
ATOM 755 O O . PHE A 1 96 ? -3.626 -4.147 -9.407 1.00 84.25 96 PHE A O 1
ATOM 762 N N . GLU A 1 97 ? -5.547 -5.027 -8.655 1.00 81.81 97 GLU A N 1
ATOM 763 C CA . GLU A 1 97 ? -5.562 -6.129 -9.618 1.00 81.81 97 GLU A CA 1
ATOM 764 C C . GLU A 1 97 ? -5.766 -5.652 -11.050 1.00 81.81 97 GLU A C 1
ATOM 766 O O . GLU A 1 97 ? -5.083 -6.136 -11.958 1.00 81.81 97 GLU A O 1
ATOM 771 N N . ALA A 1 98 ? -6.670 -4.694 -11.263 1.00 83.12 98 ALA A N 1
ATOM 772 C CA . ALA A 1 98 ? -6.916 -4.133 -12.587 1.00 83.12 98 ALA A CA 1
ATOM 773 C C . ALA A 1 98 ? -5.664 -3.438 -13.157 1.00 83.12 98 ALA A C 1
ATOM 775 O O . ALA A 1 98 ? -5.366 -3.575 -14.346 1.00 83.12 98 ALA A O 1
ATOM 776 N N . ASP A 1 99 ? -4.892 -2.773 -12.296 1.00 86.50 99 ASP A N 1
ATOM 777 C CA . ASP A 1 99 ? -3.723 -1.980 -12.684 1.00 86.50 99 ASP A CA 1
ATOM 778 C C . ASP A 1 99 ? -2.385 -2.718 -12.539 1.00 86.50 99 ASP A C 1
ATOM 780 O O . ASP A 1 99 ? -1.332 -2.190 -12.907 1.00 86.50 99 ASP A O 1
ATOM 784 N N . LYS A 1 100 ? -2.397 -3.968 -12.062 1.00 84.88 100 LYS A N 1
ATOM 785 C CA . LYS A 1 100 ? -1.199 -4.789 -11.822 1.00 84.88 100 LYS A CA 1
ATOM 786 C C . LYS A 1 100 ? -0.220 -4.776 -12.998 1.00 84.88 100 LYS A C 1
ATOM 788 O O . LYS A 1 100 ? 0.989 -4.681 -12.796 1.00 84.88 100 LYS A O 1
ATOM 793 N N . ALA A 1 101 ? -0.731 -4.889 -14.226 1.00 85.56 101 ALA A N 1
ATOM 794 C CA . ALA A 1 101 ? 0.097 -4.902 -15.431 1.00 85.56 101 ALA A CA 1
ATOM 795 C C . ALA A 1 101 ? 0.818 -3.565 -15.661 1.00 85.56 101 ALA A C 1
ATOM 797 O O . ALA A 1 101 ? 1.979 -3.566 -16.064 1.00 85.56 101 ALA A O 1
ATOM 798 N N . TYR A 1 102 ? 0.150 -2.444 -15.377 1.00 88.88 102 TYR A N 1
ATOM 799 C CA . TYR A 1 102 ? 0.747 -1.115 -15.459 1.00 88.88 102 TYR A CA 1
ATOM 800 C C . TYR A 1 102 ? 1.823 -0.939 -14.386 1.00 88.88 102 TYR A C 1
ATOM 802 O O . TYR A 1 102 ? 2.960 -0.630 -14.735 1.00 88.88 102 TYR A O 1
ATOM 810 N N . ILE A 1 103 ? 1.509 -1.229 -13.117 1.00 88.00 103 ILE A N 1
ATOM 811 C CA . ILE A 1 103 ? 2.453 -1.080 -11.997 1.00 88.00 103 ILE A CA 1
ATOM 812 C C . ILE A 1 103 ? 3.730 -1.880 -12.265 1.00 88.00 103 ILE A C 1
ATOM 814 O O . ILE A 1 103 ? 4.829 -1.350 -12.140 1.00 88.00 103 ILE A O 1
ATOM 818 N N . VAL A 1 104 ? 3.597 -3.138 -12.698 1.00 87.62 104 VAL A N 1
ATOM 819 C CA . VAL A 1 104 ? 4.758 -3.986 -12.999 1.00 87.62 104 VAL A CA 1
ATOM 820 C C . VAL A 1 104 ? 5.522 -3.495 -14.225 1.00 87.62 104 VAL A C 1
ATOM 822 O O . VAL A 1 104 ? 6.739 -3.588 -14.231 1.00 87.62 104 VAL A O 1
ATOM 825 N N . SER A 1 105 ? 4.858 -2.930 -15.239 1.00 87.88 105 SER A N 1
ATOM 826 C CA . SER A 1 105 ? 5.547 -2.421 -16.437 1.00 87.88 105 SER A CA 1
ATOM 827 C C . SER A 1 105 ? 6.509 -1.258 -16.173 1.00 87.88 105 SER A C 1
ATOM 829 O O . SER A 1 105 ? 7.351 -0.975 -17.022 1.00 87.88 105 SER A O 1
ATOM 831 N N . LEU A 1 106 ? 6.377 -0.590 -15.023 1.00 89.75 106 LEU A N 1
ATOM 832 C CA . LEU A 1 106 ? 7.279 0.477 -14.591 1.00 89.75 106 LEU A CA 1
ATOM 833 C C . LEU A 1 106 ? 8.565 -0.062 -13.949 1.00 89.75 106 LEU A C 1
ATOM 835 O O . LEU A 1 106 ? 9.546 0.665 -13.855 1.00 89.75 106 LEU A O 1
ATOM 839 N N . LEU A 1 107 ? 8.559 -1.311 -13.486 1.00 87.81 107 LEU A N 1
ATOM 840 C CA . LEU A 1 107 ? 9.648 -1.892 -12.708 1.00 87.81 107 LEU A CA 1
ATOM 841 C C . LEU A 1 107 ? 10.648 -2.615 -13.613 1.00 87.81 107 LEU A C 1
ATOM 843 O O . LEU A 1 107 ? 10.315 -3.115 -14.684 1.00 87.81 107 LEU A O 1
ATOM 847 N N . THR A 1 108 ? 11.880 -2.737 -13.140 1.00 85.75 108 THR A N 1
ATOM 848 C CA . THR A 1 108 ? 12.861 -3.709 -13.640 1.00 85.75 108 THR A CA 1
ATOM 849 C C . THR A 1 108 ? 12.836 -4.998 -12.810 1.00 85.75 108 THR A C 1
ATOM 851 O O . THR A 1 108 ? 12.147 -5.117 -11.796 1.00 85.75 108 THR A O 1
ATOM 854 N N . ASP A 1 109 ? 13.613 -5.997 -13.222 1.00 83.06 109 ASP A N 1
ATOM 855 C CA . ASP A 1 109 ? 13.811 -7.280 -12.528 1.00 83.06 109 ASP A CA 1
ATOM 856 C C . ASP A 1 109 ? 14.541 -7.175 -11.175 1.00 83.06 109 ASP A C 1
ATOM 858 O O . ASP A 1 109 ? 14.602 -8.132 -10.387 1.00 83.06 109 ASP A O 1
ATOM 862 N N . VAL A 1 110 ? 15.069 -5.991 -10.875 1.00 82.69 110 VAL A N 1
ATOM 863 C CA . VAL A 1 110 ? 15.722 -5.648 -9.613 1.00 82.69 110 VAL A CA 1
ATOM 864 C C . VAL A 1 110 ? 14.935 -4.632 -8.793 1.00 82.69 110 VAL A C 1
ATOM 866 O O . VAL A 1 110 ? 15.414 -4.213 -7.746 1.00 82.69 110 VAL A O 1
ATOM 869 N N . GLU A 1 111 ? 13.720 -4.274 -9.195 1.00 85.00 111 GLU A N 1
ATOM 870 C CA . GLU A 1 111 ? 12.887 -3.300 -8.492 1.00 85.00 111 GLU A CA 1
ATOM 871 C C . GLU A 1 111 ? 11.611 -3.945 -7.956 1.00 85.00 111 GLU A C 1
ATOM 873 O O . GLU A 1 111 ? 11.073 -4.909 -8.505 1.00 85.00 111 GLU A O 1
ATOM 878 N N . GLN A 1 112 ? 11.119 -3.396 -6.850 1.00 87.88 112 GLN A N 1
ATOM 879 C CA . GLN A 1 112 ? 9.807 -3.731 -6.324 1.00 87.88 112 GLN A CA 1
ATOM 880 C C . GLN A 1 112 ? 9.129 -2.494 -5.742 1.00 87.88 112 GLN A C 1
ATOM 882 O O . GLN A 1 112 ? 9.785 -1.572 -5.246 1.00 87.88 112 GLN A O 1
ATOM 887 N N . VAL A 1 113 ? 7.803 -2.527 -5.720 1.00 88.69 113 VAL A N 1
ATOM 888 C CA . VAL A 1 113 ? 6.985 -1.586 -4.957 1.00 88.69 113 VAL A CA 1
ATOM 889 C C . VAL A 1 113 ? 6.111 -2.355 -3.977 1.00 88.69 113 VAL A C 1
ATOM 891 O O . VAL A 1 113 ? 5.560 -3.407 -4.299 1.00 88.69 113 VAL A O 1
ATOM 894 N N . THR A 1 114 ? 6.035 -1.851 -2.750 1.00 87.75 114 THR A N 1
ATOM 895 C CA . THR A 1 114 ? 5.238 -2.418 -1.664 1.00 87.75 114 THR A CA 1
ATOM 896 C C . THR A 1 114 ? 4.219 -1.392 -1.203 1.00 87.75 114 THR A C 1
ATOM 898 O O . THR A 1 114 ? 4.602 -0.319 -0.752 1.00 87.75 114 THR A O 1
ATOM 901 N N . TYR A 1 115 ? 2.938 -1.731 -1.273 1.00 86.69 115 TYR A N 1
ATOM 902 C CA . TYR A 1 115 ? 1.877 -1.002 -0.587 1.00 86.69 115 TYR A CA 1
ATOM 903 C C . TYR A 1 115 ? 1.602 -1.662 0.765 1.00 86.69 115 TYR A C 1
ATOM 905 O O . TYR A 1 115 ? 1.554 -2.888 0.844 1.00 86.69 115 TYR A O 1
ATOM 913 N N . MET A 1 116 ? 1.364 -0.875 1.810 1.00 86.62 116 MET A N 1
ATOM 914 C CA . MET A 1 116 ? 0.926 -1.345 3.124 1.00 86.62 116 MET A CA 1
ATOM 915 C C . MET A 1 116 ? -0.213 -0.473 3.645 1.00 86.62 116 MET A C 1
ATOM 917 O O . MET A 1 116 ? -0.168 0.753 3.542 1.00 86.62 116 MET A O 1
ATOM 921 N N . MET A 1 117 ? -1.198 -1.107 4.277 1.00 86.88 117 MET A N 1
ATOM 922 C CA . MET A 1 117 ? -2.191 -0.422 5.098 1.00 86.88 117 MET A CA 1
ATOM 923 C C . MET A 1 117 ? -1.899 -0.693 6.567 1.00 86.88 117 MET A C 1
ATOM 925 O O . MET A 1 117 ? -1.835 -1.846 6.998 1.00 86.88 117 MET A O 1
ATOM 929 N N . ASN A 1 118 ? -1.743 0.373 7.340 1.00 86.62 118 ASN A N 1
ATOM 930 C CA . ASN A 1 118 ? -1.470 0.314 8.765 1.00 86.62 118 ASN A CA 1
ATOM 931 C C . ASN A 1 118 ? -2.641 0.905 9.537 1.00 86.62 118 ASN A C 1
ATOM 933 O O . ASN A 1 118 ? -3.207 1.923 9.157 1.00 86.62 118 ASN A O 1
ATOM 937 N N . MET A 1 119 ? -2.981 0.273 10.647 1.00 88.69 119 MET A N 1
ATOM 938 C CA . MET A 1 119 ? -3.954 0.749 11.611 1.00 88.69 119 MET A CA 1
ATOM 939 C C . MET A 1 119 ? -3.208 1.172 12.869 1.00 88.69 119 MET A C 1
ATOM 941 O O . MET A 1 119 ? -2.477 0.380 13.457 1.00 88.69 119 MET A O 1
ATOM 945 N N . SER A 1 120 ? -3.414 2.412 13.298 1.00 88.81 120 SER A N 1
ATOM 946 C CA . SER A 1 120 ? -2.860 2.966 14.533 1.00 88.81 120 SER A CA 1
ATOM 947 C C . SER A 1 120 ? -3.974 3.328 15.512 1.00 88.81 120 SER A C 1
ATOM 949 O O . SER A 1 120 ? -4.998 3.879 15.128 1.00 88.81 120 SER A O 1
ATOM 951 N N . GLY A 1 121 ? -3.773 3.044 16.794 1.00 85.00 121 GLY A N 1
ATOM 952 C CA . GLY A 1 121 ? -4.661 3.417 17.894 1.00 85.00 121 GLY A CA 1
ATOM 953 C C . GLY A 1 121 ? -3.869 3.626 19.185 1.00 85.00 121 GLY A C 1
ATOM 954 O O . GLY A 1 121 ? -2.649 3.484 19.205 1.00 85.00 121 GLY A O 1
ATOM 955 N N . ASN A 1 122 ? -4.558 3.925 20.290 1.00 70.38 122 ASN A N 1
ATOM 956 C CA . ASN A 1 122 ? -3.942 4.335 21.567 1.00 70.38 122 ASN A CA 1
ATOM 957 C C . ASN A 1 122 ? -2.772 3.454 22.059 1.00 70.38 122 ASN A C 1
ATOM 959 O O . ASN A 1 122 ? -1.873 3.954 22.733 1.00 70.38 122 ASN A O 1
ATOM 963 N N . LYS A 1 123 ? -2.797 2.145 21.771 1.00 72.56 123 LYS A N 1
ATOM 964 C CA . LYS A 1 123 ? -1.737 1.177 22.120 1.00 72.56 123 LYS A CA 1
ATOM 965 C C . LYS A 1 123 ? -1.503 0.109 21.044 1.00 72.56 123 LYS A C 1
ATOM 967 O O . LYS A 1 123 ? -0.902 -0.921 21.333 1.00 72.56 123 LYS A O 1
ATOM 972 N N . SER A 1 124 ? -2.009 0.324 19.833 1.00 69.12 124 SER A N 1
ATOM 973 C CA . SER A 1 124 ? -1.942 -0.657 18.750 1.00 69.12 124 SER A CA 1
ATOM 974 C C . SER A 1 124 ? -1.373 -0.003 17.502 1.00 69.12 124 SER A C 1
ATOM 976 O O . SER A 1 124 ? -1.793 1.094 17.142 1.00 69.12 124 SER A O 1
ATOM 978 N N . ASN A 1 125 ? -0.413 -0.668 16.867 1.00 78.06 125 ASN A N 1
ATOM 979 C CA . ASN A 1 125 ? -0.009 -0.381 15.501 1.00 78.06 125 ASN A CA 1
ATOM 980 C C . ASN A 1 125 ? 0.114 -1.723 14.777 1.00 78.06 125 ASN A C 1
ATOM 982 O O . ASN A 1 125 ? 0.945 -2.550 15.154 1.00 78.06 125 ASN A O 1
ATOM 986 N N . VAL A 1 126 ? -0.767 -1.960 13.813 1.00 80.19 126 VAL A N 1
ATOM 987 C CA . VAL A 1 126 ? -0.907 -3.241 13.119 1.00 80.19 126 VAL A CA 1
ATOM 988 C C . VAL A 1 126 ? -0.944 -2.980 11.625 1.00 80.19 126 VAL A C 1
ATOM 990 O O . VAL A 1 126 ? -1.711 -2.143 11.157 1.00 80.19 126 VAL A O 1
ATOM 993 N N . THR A 1 127 ? -0.156 -3.727 10.860 1.00 84.44 127 THR A N 1
ATOM 994 C CA . THR A 1 127 ? -0.321 -3.788 9.407 1.00 84.44 127 THR A CA 1
ATOM 995 C C . THR A 1 127 ? -1.515 -4.685 9.092 1.00 84.44 127 THR A C 1
ATOM 997 O O . THR A 1 127 ? -1.489 -5.879 9.385 1.00 84.44 127 THR A O 1
ATOM 1000 N N . ILE A 1 128 ? -2.562 -4.100 8.514 1.00 84.12 128 ILE A N 1
ATOM 1001 C CA . ILE A 1 128 ? -3.788 -4.799 8.105 1.00 84.12 128 ILE A CA 1
ATOM 1002 C C . ILE A 1 128 ? -3.514 -5.687 6.889 1.00 84.12 128 ILE A C 1
ATOM 1004 O O . ILE A 1 128 ? -3.981 -6.820 6.818 1.00 84.12 128 ILE A O 1
ATOM 1008 N N . GLY A 1 129 ? -2.697 -5.204 5.955 1.00 81.94 129 GLY A N 1
ATOM 1009 C CA . GLY A 1 129 ? -2.231 -5.997 4.827 1.00 81.94 129 GLY A CA 1
ATOM 1010 C C . GLY A 1 129 ? -1.270 -5.237 3.934 1.00 81.94 129 GLY A C 1
ATOM 1011 O O . GLY A 1 129 ? -1.041 -4.037 4.116 1.00 81.94 129 GLY A O 1
ATOM 1012 N N . TYR A 1 130 ? -0.673 -5.968 2.998 1.00 84.19 130 TYR A N 1
ATOM 1013 C CA . TYR A 1 130 ? 0.311 -5.428 2.076 1.00 84.19 130 TYR A CA 1
ATOM 1014 C C . TYR A 1 130 ? 0.253 -6.119 0.712 1.00 84.19 130 TYR A C 1
ATOM 1016 O O . TYR A 1 130 ? -0.105 -7.293 0.606 1.00 84.19 130 TYR A O 1
ATOM 1024 N N . PHE A 1 131 ? 0.641 -5.381 -0.326 1.00 84.69 131 PHE A N 1
ATOM 1025 C CA . PHE A 1 131 ? 0.783 -5.878 -1.694 1.00 84.69 131 PHE A CA 1
ATOM 1026 C C . PHE A 1 131 ? 2.195 -5.597 -2.176 1.00 84.69 131 PHE A C 1
ATOM 1028 O O . PHE A 1 131 ? 2.719 -4.509 -1.941 1.00 84.69 131 PHE A O 1
ATOM 1035 N N . ILE A 1 132 ? 2.805 -6.573 -2.844 1.00 85.25 132 ILE A N 1
ATOM 1036 C CA . ILE A 1 132 ? 4.133 -6.426 -3.439 1.00 85.25 132 ILE A CA 1
ATOM 1037 C C . ILE A 1 132 ? 4.029 -6.710 -4.930 1.00 85.25 132 ILE A C 1
ATOM 1039 O O . ILE A 1 132 ? 3.563 -7.782 -5.334 1.00 85.25 132 ILE A O 1
ATOM 1043 N N . TRP A 1 133 ? 4.528 -5.768 -5.726 1.00 87.44 133 TRP A N 1
ATOM 1044 C CA . TRP A 1 133 ? 4.734 -5.928 -7.158 1.00 87.44 133 TRP A CA 1
ATOM 1045 C C . TRP A 1 133 ? 6.227 -5.944 -7.452 1.00 87.44 133 TRP A C 1
ATOM 1047 O O . TRP A 1 133 ? 6.960 -5.046 -7.042 1.00 87.44 133 TRP A O 1
ATOM 1057 N N . ALA A 1 134 ? 6.652 -6.978 -8.166 1.00 86.00 134 ALA A N 1
ATOM 1058 C CA . ALA A 1 134 ? 7.997 -7.155 -8.689 1.00 86.00 134 ALA A CA 1
ATOM 1059 C C . ALA A 1 134 ? 7.907 -8.037 -9.942 1.00 86.00 134 ALA A C 1
ATOM 1061 O O . ALA A 1 134 ? 6.940 -8.789 -10.117 1.00 86.00 134 ALA A O 1
ATOM 1062 N N . HIS A 1 135 ? 8.915 -7.985 -10.807 1.00 80.50 135 HIS A N 1
ATOM 1063 C CA . HIS A 1 135 ? 9.056 -8.989 -11.859 1.00 80.50 135 HIS A CA 1
ATOM 1064 C C . HIS A 1 135 ? 9.422 -10.356 -11.259 1.00 80.50 135 HIS A C 1
ATOM 1066 O O . HIS A 1 135 ? 10.154 -10.436 -10.270 1.00 80.50 135 HIS A O 1
ATOM 1072 N N . GLU A 1 136 ? 8.940 -11.451 -11.860 1.00 66.12 136 GLU A N 1
ATOM 1073 C CA . GLU A 1 136 ? 9.520 -12.764 -11.568 1.00 66.12 136 GLU A CA 1
ATOM 1074 C C . GLU A 1 136 ? 10.975 -12.751 -12.023 1.00 66.12 136 GLU A C 1
ATOM 1076 O O . GLU A 1 136 ? 11.259 -12.607 -13.213 1.00 66.12 136 GLU A O 1
ATOM 1081 N N . ARG A 1 137 ? 11.900 -12.914 -11.075 1.00 57.81 137 ARG A N 1
ATOM 1082 C CA . ARG A 1 137 ? 13.228 -13.389 -11.434 1.00 57.81 137 ARG A CA 1
ATOM 1083 C C . ARG A 1 137 ? 13.042 -14.823 -11.891 1.00 57.81 137 ARG A C 1
ATOM 1085 O O . ARG A 1 137 ? 12.581 -15.653 -11.106 1.00 57.81 137 ARG A O 1
ATOM 1092 N N . ASP A 1 138 ? 13.381 -15.100 -13.145 1.00 45.28 138 ASP A N 1
ATOM 1093 C CA . ASP A 1 138 ? 13.676 -16.468 -13.535 1.00 45.28 138 ASP A CA 1
ATOM 1094 C C . ASP A 1 138 ? 14.793 -16.915 -12.587 1.00 45.28 138 ASP A C 1
ATOM 1096 O O . ASP A 1 138 ? 15.923 -16.427 -12.661 1.00 45.28 138 ASP A O 1
ATOM 1100 N N . GLU A 1 139 ? 14.469 -17.784 -11.629 1.00 42.72 139 GLU A N 1
ATOM 1101 C CA . GLU A 1 139 ? 15.491 -18.592 -10.992 1.00 42.72 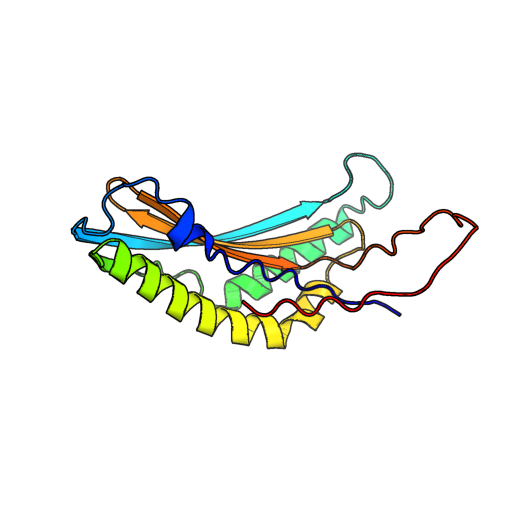139 GLU A CA 1
ATOM 1102 C C . GLU A 1 139 ? 16.123 -19.362 -12.147 1.00 42.72 139 GLU A C 1
ATOM 1104 O O . GLU A 1 139 ? 15.573 -20.351 -12.635 1.00 42.72 139 GLU A O 1
ATOM 1109 N N . SER A 1 140 ? 17.259 -18.875 -12.645 1.00 38.78 140 SER A N 1
ATOM 1110 C CA . SER A 1 140 ? 18.192 -19.695 -13.390 1.00 38.78 140 SER A CA 1
ATOM 1111 C C . SER A 1 140 ? 18.685 -20.743 -12.399 1.00 38.78 140 SER A C 1
ATOM 1113 O O . SER A 1 140 ? 19.744 -20.599 -11.788 1.00 38.78 140 SER A O 1
ATOM 1115 N N . GLY A 1 141 ? 17.844 -21.750 -12.164 1.00 34.38 141 GLY A N 1
ATOM 1116 C CA . GLY A 1 141 ? 18.243 -22.981 -11.537 1.00 34.38 141 GLY A CA 1
ATOM 1117 C C . GLY A 1 141 ? 19.401 -23.499 -12.362 1.00 34.38 141 GLY A C 1
ATOM 1118 O O . GLY A 1 141 ? 19.285 -23.689 -13.575 1.00 34.38 141 GLY A O 1
ATOM 1119 N N . GLU A 1 142 ? 20.533 -23.673 -11.694 1.00 33.53 142 GLU A N 1
ATOM 1120 C CA . GLU A 1 142 ? 21.521 -24.640 -12.123 1.00 33.53 142 GLU A CA 1
ATOM 1121 C C . GLU A 1 142 ? 20.775 -25.886 -12.612 1.00 33.53 142 GLU A C 1
ATOM 1123 O O . GLU A 1 142 ? 19.838 -26.358 -11.957 1.00 33.53 142 GLU A O 1
ATOM 1128 N N . GLU A 1 143 ? 21.166 -26.392 -13.780 1.00 37.31 143 GLU A N 1
ATOM 1129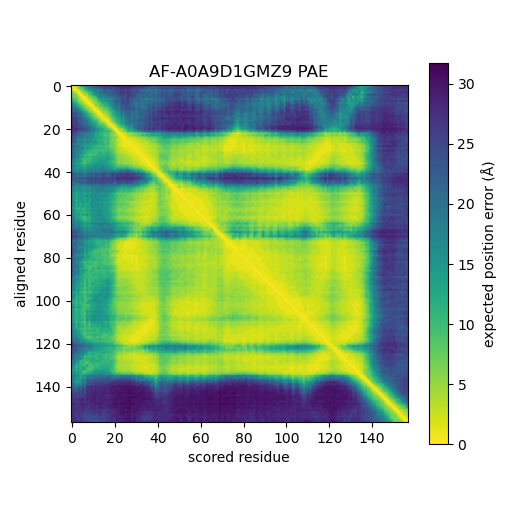 C CA . GLU A 1 143 ? 20.803 -27.728 -14.233 1.00 37.31 143 GLU A CA 1
ATOM 1130 C C . GLU A 1 143 ? 21.319 -28.739 -13.198 1.00 37.31 143 GLU A C 1
ATOM 1132 O O . GLU A 1 143 ? 22.396 -29.317 -13.319 1.00 37.31 143 GLU A O 1
ATOM 1137 N N . GLY A 1 144 ? 20.544 -28.934 -12.135 1.00 29.20 144 GLY A N 1
ATOM 1138 C CA . GLY A 1 144 ? 20.622 -30.091 -11.273 1.00 29.20 144 GLY A CA 1
ATOM 1139 C C . GLY A 1 144 ? 20.022 -31.253 -12.042 1.00 29.20 144 GLY A C 1
ATOM 1140 O O . GLY A 1 144 ? 18.812 -31.474 -12.015 1.00 29.20 144 GLY A O 1
ATOM 1141 N N . GLU A 1 145 ? 20.874 -31.968 -12.772 1.00 32.75 145 GLU A N 1
ATOM 1142 C CA . GLU A 1 145 ? 20.564 -33.298 -13.274 1.00 32.75 145 GLU A CA 1
ATOM 1143 C C . GLU A 1 145 ? 19.923 -34.171 -12.181 1.00 32.75 145 GLU A C 1
ATOM 1145 O O . GLU A 1 145 ? 20.319 -34.159 -11.015 1.00 32.75 145 GLU A O 1
ATOM 1150 N N . SER A 1 146 ? 19.028 -35.040 -12.654 1.00 31.84 146 SER A N 1
ATOM 1151 C CA . SER A 1 146 ? 18.432 -36.216 -12.008 1.00 31.84 146 SER A CA 1
ATOM 1152 C C . SER A 1 146 ? 17.060 -36.007 -11.352 1.00 31.84 146 SER A C 1
ATOM 1154 O O . SER A 1 146 ? 16.867 -35.300 -10.370 1.00 31.84 146 SER A O 1
ATOM 1156 N N . GLY A 1 147 ? 16.066 -36.624 -11.995 1.00 31.16 147 GLY A N 1
ATOM 1157 C CA . GLY A 1 147 ? 14.655 -36.346 -11.798 1.00 31.16 147 GLY A CA 1
ATOM 1158 C C . GLY A 1 147 ? 13.920 -37.228 -10.800 1.00 31.16 147 GLY A C 1
ATOM 1159 O O . GLY A 1 147 ? 14.400 -38.270 -10.374 1.00 31.16 147 GLY A O 1
ATOM 1160 N N . GLN A 1 148 ? 12.677 -36.831 -10.544 1.00 27.59 148 GLN A N 1
ATOM 1161 C CA . GLN A 1 148 ? 11.487 -37.685 -10.500 1.00 27.59 148 GLN A CA 1
ATOM 1162 C C . GLN A 1 148 ? 10.237 -36.784 -10.431 1.00 27.59 148 GLN A C 1
ATOM 1164 O O . GLN A 1 148 ? 10.312 -35.700 -9.855 1.00 27.59 148 GLN A O 1
ATOM 1169 N N . PRO A 1 149 ? 9.096 -37.182 -11.029 1.00 41.06 149 PRO A N 1
ATOM 1170 C CA . PRO A 1 149 ? 7.896 -36.354 -11.101 1.00 41.06 149 PRO A CA 1
ATOM 1171 C C . PRO A 1 149 ? 6.978 -36.561 -9.885 1.00 41.06 149 PRO A C 1
ATOM 1173 O O . PRO A 1 149 ? 6.885 -37.665 -9.347 1.00 41.06 149 PRO A O 1
ATOM 1176 N N . GLY A 1 150 ? 6.233 -35.513 -9.530 1.00 29.14 150 GLY A N 1
ATOM 1177 C CA . GLY A 1 150 ? 5.198 -35.507 -8.489 1.00 29.14 150 GLY A CA 1
ATOM 1178 C C . GLY A 1 150 ? 5.606 -34.584 -7.343 1.00 29.14 150 GLY A C 1
ATOM 1179 O O . GLY A 1 150 ? 6.643 -34.767 -6.725 1.00 29.14 150 GLY A O 1
ATOM 1180 N N . THR A 1 151 ? 4.843 -33.561 -6.984 1.00 27.92 151 THR A N 1
ATOM 1181 C CA . THR A 1 151 ? 3.474 -33.714 -6.492 1.00 27.92 151 THR A CA 1
ATOM 1182 C C . THR A 1 151 ? 2.766 -32.364 -6.611 1.00 27.92 151 THR A C 1
ATOM 1184 O O . THR A 1 151 ? 3.307 -31.343 -6.190 1.00 27.92 151 THR A O 1
ATOM 1187 N N . GLU A 1 152 ? 1.565 -32.362 -7.185 1.00 38.78 152 GLU A N 1
ATOM 1188 C CA . GLU A 1 152 ? 0.607 -31.274 -7.015 1.00 38.78 152 GLU A CA 1
ATOM 1189 C C . GLU A 1 152 ? 0.285 -31.153 -5.523 1.00 38.78 152 GLU A C 1
ATOM 1191 O O . GLU A 1 152 ? -0.220 -32.101 -4.924 1.00 38.78 152 GLU A O 1
ATOM 1196 N N . THR A 1 153 ? 0.550 -29.994 -4.924 1.00 29.91 153 THR A N 1
ATOM 1197 C CA . THR A 1 153 ? -0.027 -29.665 -3.619 1.00 29.91 153 THR A CA 1
ATOM 1198 C C . THR A 1 153 ? -0.880 -28.423 -3.787 1.00 29.91 153 THR A C 1
ATOM 1200 O O . THR A 1 153 ? -0.429 -27.290 -3.648 1.00 29.91 153 THR A O 1
ATOM 1203 N N . THR A 1 154 ? -2.145 -28.669 -4.119 1.00 30.80 154 THR A N 1
ATOM 1204 C CA . THR A 1 154 ? -3.251 -27.813 -3.712 1.00 30.80 154 THR A CA 1
ATOM 1205 C C . THR A 1 154 ? -3.212 -27.676 -2.194 1.00 30.80 154 THR A C 1
ATOM 1207 O O . THR A 1 154 ? -3.360 -28.675 -1.494 1.00 30.80 154 THR A O 1
ATOM 1210 N N . THR A 1 155 ? -3.098 -26.451 -1.690 1.00 26.62 155 THR A N 1
ATOM 1211 C CA . THR A 1 155 ? -3.540 -26.143 -0.328 1.00 26.62 155 THR A CA 1
ATOM 1212 C C . THR A 1 155 ? -4.476 -24.950 -0.392 1.00 26.62 155 THR A C 1
ATOM 1214 O O . THR A 1 155 ? -4.058 -23.802 -0.501 1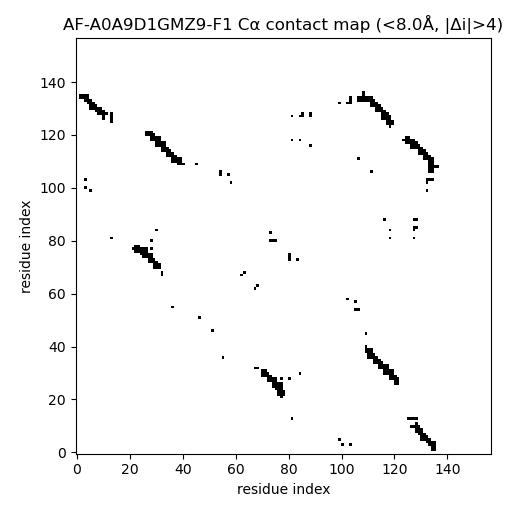.00 26.62 155 THR A O 1
ATOM 1217 N N . LEU A 1 156 ? -5.766 -25.284 -0.375 1.00 24.58 156 LEU A N 1
ATOM 1218 C CA . LEU A 1 156 ? -6.830 -24.462 0.182 1.00 24.58 156 LEU A CA 1
ATOM 1219 C C . LEU A 1 156 ? -6.651 -24.432 1.703 1.00 24.58 156 LEU A C 1
ATOM 1221 O O . LEU A 1 156 ? -6.624 -25.509 2.305 1.00 24.58 156 LEU A O 1
ATOM 1225 N N . LEU A 1 157 ? -6.543 -23.229 2.271 1.00 27.42 157 LEU A N 1
ATOM 1226 C CA . LEU A 1 157 ? -7.175 -22.721 3.505 1.00 27.42 157 LEU A CA 1
ATOM 1227 C C . LEU A 1 157 ? -6.431 -21.474 3.991 1.00 27.42 157 LEU A C 1
ATOM 1229 O O . LEU A 1 157 ? -5.213 -21.581 4.255 1.00 27.42 157 LEU A O 1
#

Secondary structure (DSSP, 8-state):
-----EEEE--THHHHS--SS-TT-EEEEEEEEEEEEEES--SSSS--HHHHHHHHHHHHHHHHHTTTTS--EEEEEHHHHHHHHHHHHHHHHHHHHHHHHHHHHT--TTEEEEEEEEEEETTEEEEEEEEEEEPPP--------------------

pLDDT: mean 70.02, std 21.61, range [24.58, 92.69]

Mean predicted aligned error: 12.71 Å

Foldseek 3Di:
DWDWDKPFPQCPVLVVVPPPPFQQDWFKKKKAKDKDKDFQDDDDPPDDVVLVVVLVVVVCVVVVVVVRPPTDMDTGGNNVVLVVQLVVVVVVVVVCVVCLVVNAVSADQRIKMKMWMWMDTPPDIDTSTMIMTHIDDPPPPDPPDDDDDDDDDDDDD

Radius of gyration: 19.12 Å; Cα contacts (8 Å, |Δi|>4): 203; chains: 1; bounding box: 41×48×45 Å

Sequence (157 aa):
MIKTLLKIAVAVAAVFSLNSCDMDMYGTYTFSHSIVYSHLSEGQEGYDKNHIEATSEALEKYFGELELDEPMSFTGTHYEAAQYGSDFLSDIFEKFEA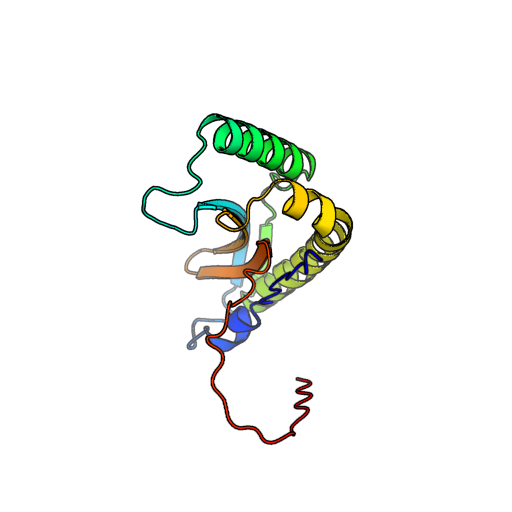DKAYIVSLLTDVEQVTYMMNMSGNKSNVTIGYFIWAHERDESGEEGESGQPGTETTTLL

Nearest PDB structures (foldseek):
  1xkr-assembly1_A  TM=1.919E-01  e=5.374E-03  Thermotoga maritima
  5h5p-assembly1_A  TM=7.426E-01  e=1.201E+00  Mus musculus
  2gf6-assembly2_C  TM=3.524E-01  e=2.839E+00  Saccharolobus solfataricus
  3oml-assembly1_A  TM=2.076E-01  e=7.590E+00  Drosophila melanogaster

Organism: NCBI:txid2840771

Solvent-accessible surface area (backbone atoms only — not comparable to full-atom values): 9506 Å² total; per-residue (Å²): 131,92,54,80,50,70,53,72,51,72,32,66,52,60,70,72,68,57,76,82,70,52,52,75,45,69,46,62,35,38,41,48,71,48,76,47,78,47,71,76,66,92,76,88,78,82,84,46,69,68,57,52,52,54,36,50,54,52,50,52,51,56,54,62,73,66,64,67,79,66,72,47,70,42,76,41,30,44,48,57,43,52,50,54,49,46,56,54,48,51,62,50,44,58,56,50,62,74,41,43,68,60,62,42,70,61,50,49,78,49,29,37,39,34,42,37,36,36,38,39,39,99,90,46,77,45,60,52,32,41,43,39,42,34,48,56,67,78,78,80,66,72,88,72,79,84,87,82,89,83,78,92,77,87,77,91,131